Protein AF-A0ABD3T9H4-F1 (afdb_monomer_lite)

pLDDT: mean 70.1, std 21.15, range [27.83, 94.5]

Secondary structure (DSSP, 8-state):
-HHHHHHHHHHHHHHHHHHHHHHHHHHHHHHHHHHHHHHEEE-TT-TTTT-STTS-GGGSTTEEE-TTT--EEEE--TT---EE---HHHHSSSS-HHHHHHHHTT---------------

Structure (mmCIF, N/CA/C/O backbone):
data_AF-A0ABD3T9H4-F1
#
_entry.id   AF-A0ABD3T9H4-F1
#
loop_
_atom_site.group_PDB
_atom_site.id
_atom_site.type_symbol
_atom_site.label_atom_id
_atom_site.label_alt_id
_atom_site.label_comp_id
_atom_site.label_asym_id
_atom_site.label_entity_id
_atom_site.label_seq_id
_atom_site.pdbx_PDB_ins_code
_atom_site.Cartn_x
_atom_site.Cartn_y
_atom_site.Cartn_z
_atom_site.occupancy
_atom_site.B_iso_or_equiv
_atom_site.auth_seq_id
_atom_site.auth_comp_id
_atom_site.auth_asym_id
_atom_site.auth_atom_id
_atom_site.pdbx_PDB_model_num
ATOM 1 N N . MET A 1 1 ? 46.694 3.423 -14.660 1.00 60.09 1 MET A N 1
ATOM 2 C CA . MET A 1 1 ? 46.364 2.792 -13.361 1.00 60.09 1 MET A CA 1
ATOM 3 C C . MET A 1 1 ? 45.299 3.568 -12.590 1.00 60.09 1 MET A C 1
ATOM 5 O O . MET A 1 1 ? 44.265 2.978 -12.330 1.00 60.09 1 MET A O 1
ATOM 9 N N . PHE A 1 2 ? 45.458 4.866 -12.293 1.00 58.97 2 PHE A N 1
ATOM 10 C CA . PHE A 1 2 ? 44.444 5.632 -11.536 1.00 58.97 2 PHE A CA 1
ATOM 11 C C . PHE A 1 2 ? 43.078 5.759 -12.240 1.00 58.97 2 PHE A C 1
ATOM 13 O O . PHE A 1 2 ? 42.060 5.464 -11.625 1.00 58.97 2 PHE A O 1
ATOM 20 N N . GLN A 1 3 ? 43.043 6.068 -13.545 1.00 61.50 3 GLN A N 1
ATOM 21 C CA . GLN A 1 3 ? 41.792 6.092 -14.333 1.00 61.50 3 GLN A CA 1
ATOM 22 C C . GLN A 1 3 ? 41.064 4.735 -14.382 1.00 61.50 3 GLN A C 1
ATOM 24 O O . GLN A 1 3 ? 39.844 4.685 -14.518 1.00 61.50 3 GLN A O 1
ATOM 29 N N . SER A 1 4 ? 41.805 3.629 -14.249 1.00 69.12 4 SER A N 1
ATOM 30 C CA . SER A 1 4 ? 41.249 2.271 -14.255 1.00 69.12 4 SER A CA 1
ATOM 31 C C . SER A 1 4 ? 40.543 1.918 -12.941 1.00 69.12 4 SER A C 1
ATOM 33 O O . SER A 1 4 ? 39.733 1.002 -12.934 1.00 69.12 4 SER A O 1
ATOM 35 N N . ILE A 1 5 ? 40.833 2.636 -11.846 1.00 77.31 5 ILE A N 1
ATOM 36 C CA . ILE A 1 5 ? 40.238 2.424 -10.514 1.00 77.31 5 ILE A CA 1
ATOM 37 C C . ILE A 1 5 ? 39.110 3.432 -10.249 1.00 77.31 5 ILE A C 1
ATOM 39 O O . ILE A 1 5 ? 38.121 3.099 -9.604 1.00 77.31 5 ILE A O 1
ATOM 43 N N . THR A 1 6 ? 39.192 4.647 -10.796 1.00 85.69 6 THR A N 1
ATOM 44 C CA . THR A 1 6 ? 38.140 5.662 -10.621 1.00 85.69 6 THR A CA 1
ATOM 45 C C . THR A 1 6 ? 36.813 5.253 -11.255 1.00 85.69 6 THR A C 1
ATOM 47 O O . THR A 1 6 ? 35.765 5.492 -10.667 1.00 85.69 6 THR A O 1
ATOM 50 N N . LEU A 1 7 ? 36.844 4.614 -12.429 1.00 86.19 7 LEU A N 1
ATOM 51 C CA . LEU A 1 7 ? 35.640 4.138 -13.119 1.00 86.19 7 LEU A CA 1
ATOM 52 C C . LEU A 1 7 ? 34.867 3.071 -12.321 1.00 86.19 7 LEU A C 1
ATOM 54 O O . LEU A 1 7 ? 33.681 3.287 -12.083 1.00 86.19 7 LEU A O 1
ATOM 58 N N . PRO A 1 8 ? 35.475 1.961 -11.856 1.00 90.56 8 PRO A N 1
ATOM 59 C CA . PRO A 1 8 ? 34.747 0.962 -11.076 1.00 90.56 8 PRO A CA 1
ATOM 60 C C . PRO A 1 8 ? 34.273 1.501 -9.724 1.00 90.56 8 PRO A C 1
ATOM 62 O O . PRO A 1 8 ? 33.177 1.153 -9.300 1.00 90.56 8 PRO A O 1
ATOM 65 N N . VAL A 1 9 ? 35.039 2.383 -9.069 1.00 93.06 9 VAL A N 1
ATOM 66 C CA . VAL A 1 9 ? 34.598 3.034 -7.822 1.00 93.06 9 VAL A CA 1
ATOM 67 C C . VAL A 1 9 ? 33.383 3.928 -8.072 1.00 93.06 9 VAL A C 1
ATOM 69 O O . VAL A 1 9 ? 32.420 3.871 -7.314 1.00 93.06 9 VAL A O 1
ATOM 72 N N . LEU A 1 10 ? 33.389 4.713 -9.153 1.00 90.56 10 LEU A N 1
ATOM 73 C CA . LEU A 1 10 ? 32.254 5.557 -9.517 1.00 90.56 10 LEU A CA 1
ATOM 74 C C . LEU A 1 10 ? 31.011 4.721 -9.849 1.00 90.56 10 LEU A C 1
ATOM 76 O O . LEU A 1 10 ? 29.933 5.033 -9.356 1.00 90.56 10 LEU A O 1
ATOM 80 N N . VAL A 1 11 ? 31.167 3.645 -10.628 1.00 93.50 11 VAL A N 1
ATOM 81 C CA . VAL A 1 11 ? 30.075 2.714 -10.965 1.00 93.50 11 VAL A CA 1
ATOM 82 C C . VAL A 1 11 ? 29.523 2.029 -9.713 1.00 93.50 11 VAL A C 1
ATOM 84 O O . VAL A 1 11 ? 28.312 1.912 -9.558 1.00 93.50 11 VAL A O 1
ATOM 87 N N . LEU A 1 12 ? 30.388 1.607 -8.788 1.00 94.00 12 LEU A N 1
ATOM 88 C CA . LEU A 1 12 ? 29.951 1.025 -7.523 1.00 94.00 12 LEU A CA 1
ATOM 89 C C . LEU A 1 12 ? 29.164 2.044 -6.688 1.00 94.00 12 LEU A C 1
ATOM 91 O O . LEU A 1 12 ? 28.097 1.718 -6.173 1.00 94.00 12 LEU A O 1
ATOM 95 N N . CYS A 1 13 ? 29.647 3.284 -6.592 1.00 92.44 13 CYS A N 1
ATOM 96 C CA . CYS A 1 13 ? 28.947 4.344 -5.871 1.00 92.44 13 CYS A CA 1
ATOM 97 C C . CYS A 1 13 ? 27.572 4.651 -6.473 1.00 92.44 13 CYS A C 1
ATOM 99 O O . CYS A 1 13 ? 26.609 4.782 -5.722 1.00 92.44 13 CYS A O 1
ATOM 101 N N . THR A 1 14 ? 27.443 4.750 -7.800 1.00 90.81 14 THR A N 1
ATOM 102 C CA . THR A 1 14 ? 26.140 5.028 -8.427 1.00 90.81 14 THR A CA 1
ATOM 103 C C . THR A 1 14 ? 25.149 3.884 -8.225 1.00 90.81 14 THR A C 1
ATOM 105 O O . THR A 1 14 ? 23.984 4.148 -7.934 1.00 90.81 14 THR A O 1
ATOM 108 N N . LEU A 1 15 ? 25.601 2.626 -8.301 1.00 91.00 15 LEU A N 1
ATOM 109 C CA . LEU A 1 15 ? 24.766 1.457 -8.007 1.00 91.00 15 LEU A CA 1
ATOM 110 C C . LEU A 1 15 ? 24.290 1.451 -6.548 1.00 91.00 15 LEU A C 1
ATOM 112 O O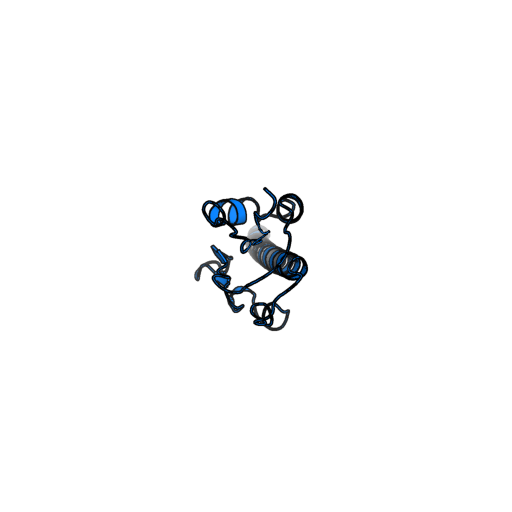 . LEU A 1 15 ? 23.103 1.264 -6.297 1.00 91.00 15 LEU A O 1
ATOM 116 N N . LEU A 1 16 ? 25.187 1.708 -5.591 1.00 91.62 16 LEU A N 1
ATOM 117 C CA . LEU A 1 16 ? 24.841 1.758 -4.166 1.00 91.62 16 LEU A CA 1
ATOM 118 C C . LEU A 1 16 ? 23.841 2.876 -3.855 1.00 91.62 16 LEU A C 1
ATOM 120 O O . LEU A 1 16 ? 22.854 2.642 -3.161 1.00 91.62 16 LEU A O 1
ATOM 124 N N . LEU A 1 17 ? 24.065 4.077 -4.396 1.00 88.12 17 LEU A N 1
ATOM 125 C CA . LEU A 1 17 ? 23.156 5.209 -4.210 1.00 88.12 17 LEU A CA 1
ATOM 126 C C . LEU A 1 17 ? 21.770 4.938 -4.815 1.00 88.12 17 LEU A C 1
ATOM 128 O O . LEU A 1 17 ? 20.768 5.306 -4.208 1.00 88.12 17 LEU A O 1
ATOM 132 N N . GLY A 1 18 ? 21.705 4.270 -5.971 1.00 85.25 18 GLY A N 1
ATOM 133 C CA . GLY A 1 18 ? 20.441 3.886 -6.602 1.00 85.25 18 GLY A CA 1
ATOM 134 C C . GLY A 1 18 ? 19.650 2.839 -5.810 1.00 85.25 18 GLY A C 1
ATOM 135 O O . GLY A 1 18 ? 18.432 2.939 -5.705 1.00 85.25 18 GLY A O 1
ATOM 136 N N . VAL A 1 19 ? 20.325 1.854 -5.211 1.00 85.88 19 VAL A N 1
ATOM 137 C CA . VAL A 1 19 ? 19.660 0.851 -4.357 1.00 85.88 19 VAL A CA 1
ATOM 138 C C . VAL A 1 19 ? 19.104 1.496 -3.086 1.00 85.88 19 VAL A C 1
ATOM 140 O O . VAL A 1 19 ? 17.971 1.219 -2.699 1.00 85.88 19 VAL A O 1
ATOM 143 N N . LEU A 1 20 ? 19.876 2.388 -2.458 1.00 85.19 20 LEU A N 1
ATOM 144 C CA . LEU A 1 20 ? 19.448 3.092 -1.248 1.00 85.19 20 LEU A CA 1
ATOM 145 C C . LEU A 1 20 ? 18.221 3.976 -1.494 1.00 85.19 20 LEU A C 1
ATOM 147 O O . LEU A 1 20 ? 17.300 3.973 -0.679 1.00 85.19 20 LEU A O 1
ATOM 151 N N . SER A 1 21 ? 18.185 4.707 -2.612 1.00 81.12 21 SER A N 1
ATOM 152 C CA . SER A 1 21 ? 17.049 5.576 -2.931 1.00 81.12 21 SER A CA 1
ATOM 153 C C . SER A 1 21 ? 15.768 4.785 -3.203 1.00 81.12 21 SER A C 1
ATOM 155 O O . SER A 1 21 ? 14.705 5.183 -2.731 1.00 81.12 21 SER A O 1
ATOM 157 N N . LEU A 1 22 ? 15.867 3.647 -3.900 1.00 78.06 22 LEU A N 1
ATOM 158 C CA . LEU A 1 22 ? 14.728 2.765 -4.162 1.00 78.06 22 LEU A CA 1
ATOM 159 C C . LEU A 1 22 ? 14.197 2.110 -2.877 1.00 78.06 22 LEU A C 1
ATOM 161 O O . LEU A 1 22 ? 12.994 1.993 -2.674 1.00 78.06 22 LEU A O 1
ATOM 165 N N . GLN A 1 23 ? 15.085 1.713 -1.968 1.00 83.69 23 GLN A N 1
ATOM 166 C CA . GLN A 1 23 ? 14.653 1.155 -0.689 1.00 83.69 23 GLN A CA 1
ATOM 167 C C . GLN A 1 23 ? 13.954 2.204 0.185 1.00 83.69 23 GLN A C 1
ATOM 169 O O . GLN A 1 23 ? 12.968 1.897 0.854 1.00 83.69 23 GLN A O 1
ATOM 174 N N . GLN A 1 24 ? 14.429 3.451 0.155 1.00 79.06 24 GLN A N 1
ATOM 175 C CA . GLN A 1 24 ? 13.797 4.546 0.882 1.00 79.06 24 GLN A CA 1
ATOM 176 C C . GLN A 1 24 ? 12.399 4.877 0.341 1.00 79.06 24 GLN A C 1
ATOM 178 O O . GLN A 1 24 ? 11.509 5.191 1.132 1.00 79.06 24 GLN A O 1
ATOM 183 N N . SER A 1 25 ? 12.180 4.797 -0.976 1.00 77.50 25 SER A N 1
ATOM 184 C CA . SER A 1 25 ? 10.850 5.032 -1.548 1.00 77.50 25 SER A CA 1
ATOM 185 C C . SER A 1 25 ? 9.853 3.941 -1.151 1.00 77.50 25 SER A C 1
ATOM 187 O O . SER A 1 25 ? 8.751 4.279 -0.724 1.00 77.50 25 SER A O 1
ATOM 189 N N . PHE A 1 26 ? 10.250 2.664 -1.174 1.00 85.69 26 PHE A N 1
ATOM 190 C CA . PHE A 1 26 ? 9.383 1.566 -0.723 1.00 85.69 26 PHE A CA 1
ATOM 191 C C . PHE A 1 26 ? 9.053 1.628 0.774 1.00 85.69 26 PHE A C 1
ATOM 193 O O . PHE A 1 26 ? 7.925 1.320 1.174 1.00 85.69 26 PHE A O 1
ATOM 200 N N . GLU A 1 27 ? 10.008 2.036 1.616 1.00 86.25 27 GLU A N 1
ATOM 201 C CA . GLU A 1 27 ? 9.751 2.226 3.049 1.00 86.25 27 GLU A CA 1
ATOM 202 C C . GLU A 1 27 ? 8.760 3.374 3.278 1.00 86.25 27 GLU A C 1
ATOM 204 O O . GLU A 1 27 ? 7.828 3.229 4.067 1.00 86.25 27 GLU A O 1
ATOM 209 N N . ALA A 1 28 ? 8.896 4.480 2.537 1.00 82.00 28 ALA A N 1
ATOM 210 C CA . ALA A 1 28 ? 7.970 5.607 2.623 1.00 82.00 28 ALA A CA 1
ATOM 211 C C . ALA A 1 28 ? 6.533 5.218 2.224 1.00 82.00 28 ALA A C 1
ATOM 213 O O . ALA A 1 28 ? 5.584 5.591 2.914 1.00 82.00 28 ALA A O 1
ATOM 214 N N . GLU A 1 29 ? 6.360 4.431 1.155 1.00 82.94 29 GLU A N 1
ATOM 215 C CA . GLU A 1 29 ? 5.050 3.889 0.755 1.00 82.94 29 GLU A CA 1
ATOM 216 C C . GLU A 1 29 ? 4.469 2.971 1.839 1.00 82.94 29 GLU A C 1
ATOM 218 O O . GLU A 1 29 ? 3.314 3.117 2.243 1.00 82.94 29 GLU A O 1
ATOM 223 N N . THR A 1 30 ? 5.290 2.062 2.367 1.00 89.19 30 THR A N 1
ATOM 224 C CA . THR A 1 30 ? 4.887 1.118 3.418 1.00 89.19 30 THR A CA 1
ATOM 225 C C . THR A 1 30 ? 4.461 1.844 4.695 1.00 89.19 30 THR A C 1
ATOM 227 O O . THR A 1 30 ? 3.455 1.480 5.310 1.00 89.19 30 THR A O 1
ATOM 230 N N . GLN A 1 31 ? 5.210 2.868 5.108 1.00 86.50 31 GLN A N 1
ATOM 231 C CA . GLN A 1 31 ? 4.891 3.672 6.283 1.00 86.50 31 GLN A CA 1
ATOM 232 C C . GLN A 1 31 ? 3.561 4.406 6.104 1.00 86.50 31 GLN A C 1
ATOM 234 O O . GLN A 1 31 ? 2.703 4.326 6.981 1.00 86.50 31 GLN A O 1
ATOM 239 N N . ALA A 1 32 ? 3.343 5.043 4.958 1.00 80.62 32 ALA A N 1
ATOM 240 C CA . ALA A 1 32 ? 2.107 5.773 4.710 1.00 80.62 32 ALA A CA 1
ATOM 241 C C . ALA A 1 32 ? 0.868 4.866 4.673 1.00 80.62 32 ALA A C 1
ATOM 243 O O . ALA A 1 32 ? -0.186 5.226 5.193 1.00 80.62 32 ALA A O 1
ATOM 244 N N . LEU A 1 33 ? 0.983 3.659 4.113 1.00 86.56 33 LEU A N 1
ATOM 245 C CA . LEU A 1 33 ? -0.105 2.679 4.153 1.00 86.56 33 LEU A CA 1
ATOM 246 C C . LEU A 1 33 ? -0.411 2.221 5.591 1.00 86.56 33 LEU A C 1
ATOM 248 O O . LEU A 1 33 ? -1.569 1.999 5.945 1.00 86.56 33 LEU A O 1
ATOM 252 N N . LYS A 1 34 ? 0.602 2.114 6.459 1.00 88.12 34 LYS A N 1
ATOM 253 C CA . LYS A 1 34 ? 0.393 1.826 7.889 1.00 88.12 34 LYS A CA 1
ATOM 254 C C . LYS A 1 34 ? -0.252 2.997 8.626 1.00 88.12 34 LYS A C 1
ATOM 256 O O . LYS A 1 34 ? -1.120 2.765 9.463 1.00 88.12 34 LYS A O 1
ATOM 261 N N . GLU A 1 35 ? 0.139 4.229 8.312 1.00 82.50 35 GLU A N 1
ATOM 262 C CA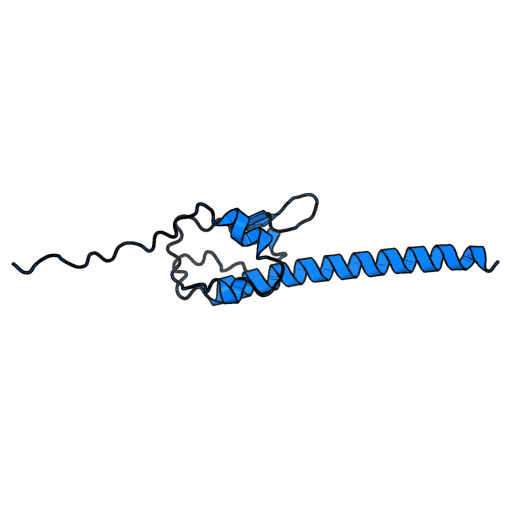 . GLU A 1 35 ? -0.496 5.438 8.845 1.00 82.50 35 GLU A CA 1
ATOM 263 C C . GLU A 1 35 ? -1.972 5.492 8.427 1.00 82.50 35 GLU A C 1
ATOM 265 O O . GLU A 1 35 ? -2.845 5.639 9.285 1.00 82.50 35 GLU A O 1
ATOM 270 N N . PHE A 1 36 ? -2.271 5.216 7.152 1.00 80.50 36 PHE A N 1
ATOM 271 C CA . PHE A 1 36 ? -3.639 5.035 6.664 1.00 80.50 36 PHE A CA 1
ATOM 272 C C . PHE A 1 36 ? -4.387 3.979 7.483 1.00 80.50 36 PHE A C 1
ATOM 274 O O . PHE A 1 36 ? -5.445 4.273 8.030 1.00 80.50 36 PHE A O 1
ATOM 281 N N . LYS A 1 37 ? -3.824 2.775 7.650 1.00 85.44 37 LYS A N 1
ATOM 282 C CA . LYS A 1 37 ? -4.439 1.722 8.472 1.00 85.44 37 LYS A CA 1
ATOM 283 C C . LYS A 1 37 ? -4.717 2.192 9.901 1.00 85.44 37 LYS A C 1
ATOM 285 O O . LYS A 1 37 ? -5.768 1.873 10.440 1.00 85.44 37 LYS A O 1
ATOM 290 N N . SER A 1 38 ? -3.802 2.947 10.508 1.00 84.62 38 SER A N 1
ATOM 291 C CA . SER A 1 38 ? -3.956 3.445 11.881 1.00 84.62 38 SER A CA 1
ATOM 292 C C . SER A 1 38 ? -5.073 4.485 12.036 1.00 84.62 38 SER A C 1
ATOM 294 O O . SER A 1 38 ? -5.634 4.619 13.119 1.00 84.62 38 SER A O 1
ATOM 296 N N . SER A 1 39 ? -5.421 5.187 10.952 1.00 77.62 39 SER A N 1
ATOM 297 C CA . SER A 1 39 ? -6.535 6.144 10.919 1.00 77.62 39 SER A CA 1
ATOM 298 C C . SER A 1 39 ? -7.918 5.486 10.802 1.00 77.62 39 SER A C 1
ATOM 300 O O . SER A 1 39 ? -8.937 6.146 11.017 1.00 77.62 39 SER A O 1
ATOM 302 N N . ILE A 1 40 ? -7.966 4.191 10.469 1.00 79.56 40 ILE A N 1
ATOM 303 C CA . ILE A 1 40 ? -9.203 3.414 10.406 1.00 79.56 40 ILE A CA 1
ATOM 304 C C . ILE A 1 40 ? -9.562 2.954 11.818 1.00 79.56 40 ILE A C 1
ATOM 306 O O . ILE A 1 40 ? -8.834 2.192 12.452 1.00 79.56 40 ILE A O 1
ATOM 310 N N . THR A 1 41 ? -10.701 3.424 12.316 1.00 80.19 41 THR A N 1
ATOM 311 C CA . THR A 1 41 ? -11.194 3.129 13.666 1.00 80.19 41 THR A CA 1
ATOM 312 C C . THR A 1 41 ? -12.062 1.878 13.717 1.00 80.19 41 THR A C 1
ATOM 314 O O . THR A 1 41 ? -12.199 1.280 14.782 1.00 80.19 41 THR A O 1
ATOM 317 N N . ASN A 1 42 ? -12.646 1.477 12.585 1.00 79.00 42 ASN A N 1
ATOM 318 C CA . ASN A 1 42 ? -13.477 0.281 12.480 1.00 79.00 42 ASN A CA 1
ATOM 319 C C . ASN A 1 42 ? -13.221 -0.438 11.145 1.00 79.00 42 ASN A C 1
ATOM 321 O O . ASN A 1 42 ? -13.404 0.147 10.077 1.00 79.00 42 ASN A O 1
ATOM 325 N N . ASP A 1 43 ? -12.808 -1.705 11.221 1.00 83.31 43 ASP A N 1
ATOM 326 C CA . ASP A 1 43 ? -12.612 -2.619 10.086 1.00 83.31 43 ASP A CA 1
ATOM 327 C C . ASP A 1 43 ? -13.339 -3.946 10.379 1.00 83.31 43 ASP A C 1
ATOM 329 O O . ASP A 1 43 ? -12.714 -4.951 10.730 1.00 83.31 43 ASP A O 1
ATOM 333 N N . PRO A 1 44 ? -14.683 -3.972 10.294 1.00 84.75 44 PRO A N 1
ATOM 334 C CA . PRO A 1 44 ? -15.485 -5.116 10.735 1.00 84.75 44 PRO A CA 1
ATOM 335 C C . PRO A 1 44 ? -15.244 -6.377 9.894 1.00 84.75 44 PRO A C 1
ATOM 337 O O . PRO A 1 44 ? -15.503 -7.491 10.346 1.00 84.75 44 PRO A O 1
ATOM 340 N N . SER A 1 45 ? -14.751 -6.207 8.665 1.00 84.56 45 SER A N 1
ATOM 341 C CA . SER A 1 45 ? -14.456 -7.298 7.735 1.00 84.56 45 SER A CA 1
ATOM 342 C C . SER A 1 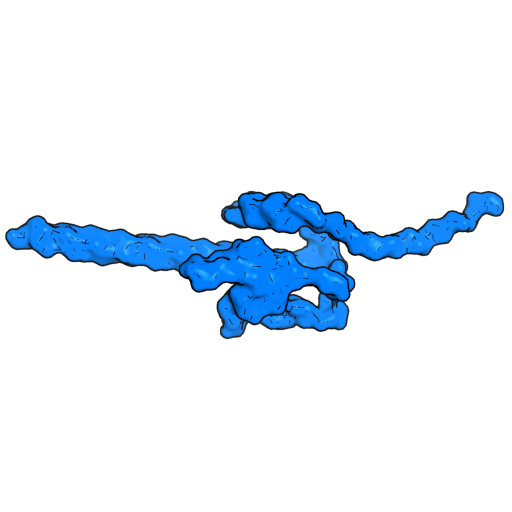45 ? -12.979 -7.709 7.735 1.00 84.56 45 SER A C 1
ATOM 344 O O . SER A 1 45 ? -12.611 -8.580 6.947 1.00 84.56 45 SER A O 1
ATOM 346 N N . ASN A 1 46 ? -12.144 -7.121 8.605 1.00 88.56 46 ASN A N 1
ATOM 347 C CA . ASN A 1 46 ? -10.702 -7.373 8.690 1.00 88.56 46 ASN A CA 1
ATOM 348 C C . ASN A 1 46 ? -9.986 -7.250 7.334 1.00 88.56 46 ASN A C 1
ATOM 350 O O . ASN A 1 46 ? -9.106 -8.043 7.002 1.00 88.56 46 ASN A O 1
ATOM 354 N N . VAL A 1 47 ? -10.378 -6.274 6.522 1.00 86.50 47 VAL A N 1
ATOM 355 C CA . VAL A 1 47 ? -9.838 -6.072 5.172 1.00 86.50 47 VAL A CA 1
ATOM 356 C C . VAL A 1 47 ? -8.373 -5.666 5.215 1.00 86.50 47 VAL A C 1
ATOM 358 O O . VAL A 1 47 ? -7.623 -6.004 4.307 1.00 86.50 47 VAL A O 1
ATOM 361 N N . LEU A 1 48 ? -7.955 -4.971 6.272 1.00 89.94 48 LEU A N 1
ATOM 362 C CA . LEU A 1 48 ? -6.591 -4.480 6.442 1.00 89.94 48 LEU A CA 1
ATOM 363 C C . LEU A 1 48 ? -5.729 -5.436 7.283 1.00 89.94 48 LEU A C 1
ATOM 365 O O . LEU A 1 48 ? -4.652 -5.054 7.750 1.00 89.94 48 LEU A O 1
ATOM 369 N N . ILE A 1 49 ? -6.179 -6.669 7.540 1.00 92.50 49 ILE A N 1
ATOM 370 C CA . ILE A 1 49 ? -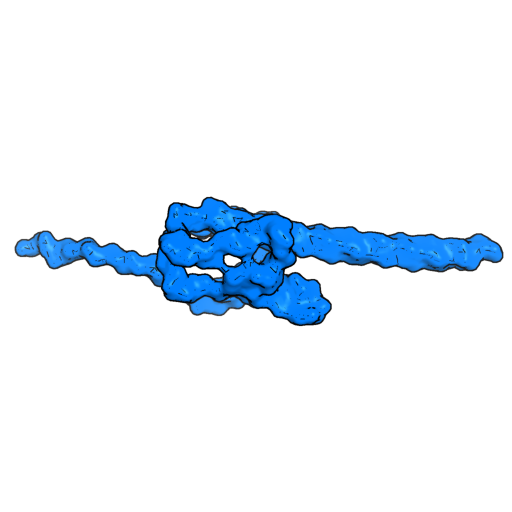5.479 -7.612 8.430 1.00 92.50 49 ILE A CA 1
ATOM 371 C C . ILE A 1 49 ? -4.073 -7.972 7.932 1.00 92.50 49 ILE A C 1
ATOM 373 O O . ILE A 1 49 ? -3.137 -8.102 8.726 1.00 92.50 49 ILE A O 1
ATOM 377 N N . ASP A 1 50 ? -3.907 -8.076 6.617 1.00 93.88 50 ASP A N 1
ATOM 378 C CA . ASP A 1 50 ? -2.660 -8.441 5.949 1.00 93.88 50 ASP A CA 1
ATOM 379 C C . ASP A 1 50 ? -1.723 -7.251 5.709 1.00 93.88 50 ASP A C 1
ATOM 381 O O . ASP A 1 50 ? -0.567 -7.462 5.351 1.00 93.88 50 ASP A O 1
ATOM 385 N N . TRP A 1 51 ? -2.164 -6.023 6.007 1.00 94.00 51 TRP A N 1
ATOM 386 C CA . TRP A 1 51 ? -1.325 -4.824 6.006 1.00 94.00 51 TRP A CA 1
ATOM 387 C C . TRP A 1 51 ? -0.382 -4.842 7.217 1.00 94.00 51 TRP A C 1
ATOM 389 O O . TRP A 1 51 ? -0.649 -4.237 8.265 1.00 94.00 51 TRP A O 1
ATOM 399 N N . ASN A 1 52 ? 0.688 -5.626 7.119 1.00 92.69 52 ASN A N 1
ATOM 400 C CA . ASN A 1 52 ? 1.635 -5.901 8.196 1.00 92.69 52 ASN A CA 1
ATOM 401 C C . ASN A 1 52 ? 3.064 -6.122 7.662 1.00 92.69 52 ASN A C 1
ATOM 403 O O . ASN A 1 52 ? 3.303 -6.173 6.462 1.00 92.69 52 ASN A O 1
ATOM 407 N N . ASN A 1 53 ? 4.034 -6.280 8.567 1.00 90.00 53 ASN A N 1
ATOM 408 C CA . ASN A 1 53 ? 5.456 -6.413 8.215 1.00 90.00 53 ASN A CA 1
ATOM 409 C C . ASN A 1 53 ? 5.846 -7.780 7.620 1.00 90.00 53 ASN A C 1
ATOM 411 O O . ASN A 1 53 ? 7.028 -8.013 7.384 1.00 90.00 53 ASN A O 1
ATOM 415 N N . THR A 1 54 ? 4.904 -8.710 7.445 1.00 92.44 54 THR A N 1
ATOM 416 C CA . THR A 1 54 ? 5.213 -10.076 7.005 1.00 92.44 54 THR A CA 1
ATOM 417 C C . THR A 1 54 ? 5.457 -10.157 5.501 1.00 92.44 54 THR A C 1
ATOM 419 O O . THR A 1 54 ? 6.311 -10.928 5.075 1.00 92.44 54 THR A O 1
ATOM 422 N N . ASN A 1 55 ? 4.738 -9.365 4.702 1.00 90.56 55 ASN A N 1
ATOM 423 C CA . ASN A 1 55 ? 4.825 -9.382 3.240 1.00 90.56 55 ASN A CA 1
ATOM 424 C C . ASN A 1 55 ? 5.074 -7.978 2.679 1.00 90.56 55 ASN A C 1
ATOM 426 O O . ASN A 1 55 ? 4.716 -6.983 3.309 1.00 90.56 55 ASN A O 1
ATOM 430 N N . HIS A 1 56 ? 5.638 -7.911 1.468 1.00 93.00 56 HIS A N 1
ATOM 431 C CA . HIS A 1 56 ? 5.756 -6.662 0.711 1.00 93.00 56 HIS A CA 1
ATOM 432 C C . HIS A 1 56 ? 4.375 -6.016 0.521 1.00 93.00 56 HIS A C 1
ATOM 434 O O . HIS A 1 56 ? 3.401 -6.729 0.277 1.00 93.00 56 HIS A O 1
ATOM 440 N N . HIS A 1 57 ? 4.290 -4.684 0.584 1.00 91.94 57 HIS A N 1
ATOM 441 C CA . HIS A 1 57 ? 3.007 -3.971 0.572 1.00 91.94 57 HIS A CA 1
ATOM 442 C C . HIS A 1 57 ? 2.180 -4.205 -0.704 1.00 91.94 57 HIS A C 1
ATOM 444 O O . HIS A 1 57 ? 0.956 -4.201 -0.654 1.00 91.94 57 HIS A O 1
ATOM 450 N N . CYS A 1 58 ? 2.826 -4.505 -1.835 1.00 92.81 58 CYS A N 1
ATOM 451 C CA . CYS A 1 58 ? 2.148 -4.905 -3.078 1.00 92.81 58 CYS A CA 1
ATOM 452 C C . CYS A 1 58 ? 1.342 -6.206 -2.981 1.00 92.81 58 CYS A C 1
ATOM 454 O O . CYS A 1 58 ? 0.535 -6.483 -3.863 1.00 92.81 58 CYS A O 1
ATOM 456 N N . ASN A 1 59 ? 1.571 -7.011 -1.942 1.00 94.50 59 ASN A N 1
ATOM 457 C CA . ASN A 1 59 ? 0.835 -8.250 -1.703 1.00 94.50 59 ASN A CA 1
ATOM 458 C C . ASN A 1 59 ? -0.322 -8.053 -0.716 1.00 94.50 59 ASN A C 1
ATOM 460 O O . ASN A 1 59 ? -0.976 -9.029 -0.357 1.00 94.50 59 ASN A O 1
ATOM 464 N N . TRP A 1 60 ? -0.542 -6.832 -0.231 1.00 94.50 60 TRP A N 1
ATOM 465 C CA . TRP A 1 60 ? -1.622 -6.538 0.698 1.00 94.50 60 TRP A CA 1
ATOM 466 C C . TRP A 1 60 ? -2.963 -6.395 -0.022 1.00 94.50 60 TRP A C 1
ATOM 468 O O . TRP A 1 60 ? -3.049 -5.925 -1.160 1.00 94.50 60 TRP A O 1
ATOM 478 N N . SER A 1 61 ? -4.034 -6.766 0.672 1.00 90.38 61 SER A N 1
ATOM 479 C CA . SER A 1 61 ? -5.398 -6.712 0.167 1.00 90.38 61 SER A CA 1
ATOM 480 C C . SER A 1 61 ? -5.770 -5.294 -0.248 1.00 90.38 61 SER A C 1
ATOM 482 O O . SER A 1 61 ? -5.633 -4.340 0.517 1.00 90.38 61 SER A O 1
ATOM 484 N N . GLY A 1 62 ? -6.248 -5.159 -1.485 1.00 84.12 62 GLY A N 1
ATOM 485 C CA . GLY A 1 62 ? -6.652 -3.877 -2.052 1.00 84.12 62 GLY A CA 1
ATOM 486 C C . GLY A 1 62 ? -5.506 -3.016 -2.589 1.00 84.12 62 GLY A C 1
ATOM 487 O O . GLY A 1 62 ? -5.801 -1.990 -3.189 1.00 84.12 62 GLY A O 1
ATOM 488 N N . ILE A 1 63 ? -4.235 -3.402 -2.442 1.00 86.75 63 ILE A N 1
ATOM 489 C CA . ILE A 1 63 ? -3.108 -2.671 -3.039 1.00 86.75 63 ILE A CA 1
ATOM 490 C C . ILE A 1 63 ? -2.837 -3.191 -4.450 1.00 86.75 63 ILE A C 1
ATOM 492 O O . ILE A 1 63 ? -2.701 -4.393 -4.665 1.00 86.75 63 ILE A O 1
ATOM 496 N N . ALA A 1 64 ? -2.716 -2.280 -5.415 1.00 83.12 64 ALA A N 1
ATOM 497 C CA . ALA A 1 64 ? -2.155 -2.586 -6.722 1.00 83.12 64 ALA A CA 1
ATOM 498 C C . ALA A 1 64 ? -0.851 -1.817 -6.914 1.00 83.12 64 ALA A C 1
ATOM 500 O O . ALA A 1 64 ? -0.802 -0.598 -6.720 1.00 83.12 64 ALA A O 1
ATOM 501 N N . CYS A 1 65 ? 0.183 -2.533 -7.346 1.00 87.19 65 CYS A N 1
ATOM 502 C CA . CYS A 1 65 ? 1.465 -1.954 -7.715 1.00 87.19 65 CYS A CA 1
ATOM 503 C C . CYS A 1 65 ? 1.703 -2.031 -9.220 1.00 87.19 65 CYS A C 1
ATOM 505 O O . CYS A 1 65 ? 1.196 -2.922 -9.905 1.00 87.19 65 CYS A O 1
ATOM 507 N N . ASP A 1 66 ? 2.519 -1.114 -9.725 1.00 83.25 66 ASP A N 1
ATOM 508 C CA . ASP A 1 66 ? 3.087 -1.240 -11.056 1.00 83.25 66 ASP A CA 1
ATOM 509 C C . ASP A 1 66 ? 4.044 -2.449 -11.089 1.00 83.25 66 ASP A C 1
ATOM 511 O O . ASP A 1 66 ? 4.965 -2.522 -10.273 1.00 83.25 66 ASP A O 1
ATOM 515 N N . PRO A 1 67 ? 3.871 -3.404 -12.017 1.00 87.38 67 PRO A N 1
ATOM 516 C CA . PRO A 1 67 ? 4.673 -4.628 -12.046 1.00 87.38 67 PRO A CA 1
ATOM 517 C C . PRO A 1 67 ? 6.142 -4.392 -12.422 1.00 87.38 67 PRO A C 1
ATOM 519 O O . PRO A 1 67 ? 6.960 -5.291 -12.241 1.00 87.38 67 PRO A O 1
ATOM 522 N N . SER A 1 68 ? 6.481 -3.219 -12.968 1.00 86.81 68 SER A N 1
ATOM 523 C CA . SER A 1 68 ? 7.846 -2.902 -13.403 1.00 86.81 68 SER A CA 1
ATOM 524 C C . SER A 1 68 ? 8.657 -2.224 -12.300 1.00 86.81 68 SER A C 1
ATOM 526 O O . SER A 1 68 ? 9.853 -2.469 -12.169 1.00 86.81 68 SER A O 1
ATOM 528 N N . SER A 1 69 ? 8.014 -1.357 -11.523 1.00 85.38 69 SER A N 1
ATOM 529 C CA . SER A 1 69 ? 8.645 -0.514 -10.506 1.00 85.38 69 SER A CA 1
ATOM 530 C C . SER A 1 69 ? 8.311 -0.920 -9.074 1.00 85.38 69 SER A C 1
ATOM 532 O O . SER A 1 69 ? 8.996 -0.476 -8.162 1.00 85.38 69 SER A O 1
ATOM 534 N N . PHE A 1 70 ? 7.299 -1.771 -8.875 1.00 87.75 70 PHE A N 1
ATOM 535 C CA . PHE A 1 70 ? 6.773 -2.180 -7.567 1.00 87.75 70 PHE A CA 1
ATOM 536 C C . PHE A 1 70 ? 6.241 -1.025 -6.707 1.00 87.75 70 PHE A C 1
ATOM 538 O O . PHE A 1 70 ? 6.031 -1.205 -5.513 1.00 87.75 70 PHE A O 1
ATOM 545 N N . HIS A 1 71 ? 5.976 0.134 -7.313 1.00 8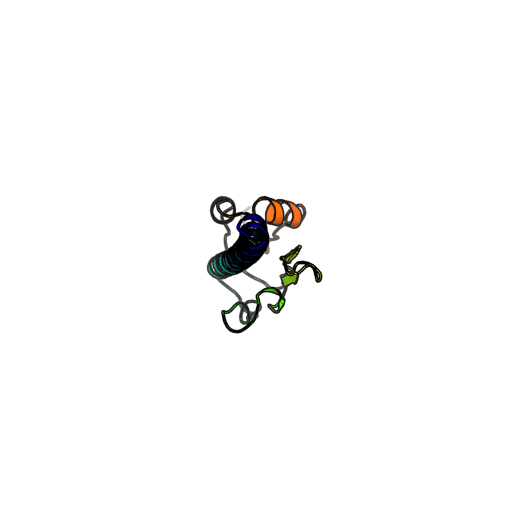5.69 71 HIS A N 1
ATOM 546 C CA . HIS A 1 71 ? 5.342 1.267 -6.644 1.00 85.69 71 HIS A CA 1
ATOM 547 C C . HIS A 1 71 ? 3.828 1.140 -6.630 1.00 85.69 71 HIS A C 1
ATOM 549 O O . HIS A 1 71 ? 3.228 0.617 -7.575 1.00 85.69 71 HIS A O 1
ATOM 555 N N . VAL A 1 72 ? 3.203 1.674 -5.585 1.00 80.94 72 VAL A N 1
ATOM 556 C CA . VAL A 1 72 ? 1.750 1.658 -5.426 1.00 80.94 72 VAL A CA 1
ATOM 557 C C . VAL A 1 72 ? 1.112 2.564 -6.476 1.00 80.94 72 VAL A C 1
ATOM 559 O O . VAL A 1 72 ? 1.394 3.758 -6.559 1.00 80.94 72 VAL A O 1
ATOM 562 N N . ILE A 1 73 ? 0.205 2.004 -7.275 1.00 81.56 73 ILE A N 1
ATOM 563 C CA . ILE A 1 73 ? -0.542 2.743 -8.303 1.00 81.56 73 ILE A CA 1
ATOM 564 C C . ILE A 1 73 ? -2.024 2.888 -7.972 1.00 81.56 73 ILE A C 1
ATOM 566 O O . ILE A 1 73 ? -2.668 3.804 -8.487 1.00 81.56 73 ILE A O 1
ATOM 570 N N . SER A 1 74 ? -2.579 2.023 -7.117 1.00 74.00 74 SER A N 1
ATOM 571 C CA . SER A 1 74 ? -3.936 2.193 -6.599 1.00 74.00 74 SER A CA 1
ATOM 572 C C . SER A 1 74 ? -4.179 1.445 -5.287 1.00 74.00 74 SER A C 1
ATOM 574 O O . SER A 1 74 ? -3.493 0.480 -4.951 1.00 74.00 74 SER A O 1
ATOM 576 N N . ILE A 1 75 ? -5.191 1.918 -4.557 1.00 79.56 75 ILE A N 1
ATOM 577 C CA . ILE A 1 75 ? -5.729 1.304 -3.343 1.00 79.56 75 ILE A CA 1
ATOM 578 C C . ILE A 1 75 ? -7.239 1.132 -3.561 1.00 79.56 75 ILE A C 1
ATOM 580 O O . ILE A 1 75 ? -7.929 2.099 -3.881 1.00 79.56 75 ILE A O 1
ATOM 584 N N . SER A 1 76 ? -7.757 -0.084 -3.406 1.00 76.75 76 SER A N 1
ATOM 585 C CA . SER A 1 76 ? -9.161 -0.441 -3.610 1.00 76.75 76 SER A CA 1
ATOM 586 C C . SER A 1 76 ? -9.736 -1.109 -2.366 1.00 76.75 76 SER A C 1
ATOM 588 O O . SER A 1 76 ? -9.436 -2.262 -2.059 1.00 76.75 76 SER A O 1
ATOM 590 N N . LEU A 1 77 ? -10.587 -0.368 -1.656 1.00 75.00 77 LEU A N 1
ATOM 591 C CA . LEU A 1 77 ? -11.231 -0.783 -0.402 1.00 75.00 77 LEU A CA 1
ATOM 592 C C . LEU A 1 77 ? -12.766 -0.676 -0.500 1.00 75.00 77 LEU A C 1
ATOM 594 O O . LEU A 1 77 ? -13.452 -0.384 0.477 1.00 75.00 77 LEU A O 1
ATOM 598 N N . ILE A 1 78 ? -13.304 -0.871 -1.708 1.00 62.81 78 ILE A N 1
ATOM 599 C CA . ILE A 1 78 ? -14.725 -0.682 -2.037 1.00 62.81 78 ILE A CA 1
ATOM 600 C C . ILE A 1 78 ? -15.610 -1.668 -1.252 1.00 62.81 78 ILE A C 1
ATOM 602 O O . ILE A 1 78 ? -15.258 -2.838 -1.087 1.00 62.81 78 ILE A O 1
ATOM 606 N N . ASP A 1 79 ? -16.766 -1.184 -0.785 1.00 60.31 79 ASP A N 1
ATOM 607 C CA . ASP A 1 79 ? -17.809 -1.946 -0.074 1.00 60.31 79 ASP A CA 1
ATOM 608 C C . ASP A 1 79 ? -17.363 -2.598 1.247 1.00 60.31 79 ASP A C 1
ATOM 610 O O . ASP A 1 79 ? -17.976 -3.553 1.728 1.00 60.31 79 ASP A O 1
ATOM 614 N N . LYS A 1 80 ? -16.290 -2.087 1.860 1.00 60.19 80 LYS A N 1
ATOM 615 C CA . LYS A 1 80 ? -15.681 -2.684 3.058 1.00 60.19 80 LYS A CA 1
ATOM 616 C C . LYS A 1 80 ? -16.150 -2.127 4.398 1.00 60.19 80 LYS A C 1
ATOM 618 O O . LYS A 1 80 ? -15.695 -2.615 5.425 1.00 60.19 80 LYS A O 1
ATOM 623 N N . GLN A 1 81 ? -17.084 -1.169 4.391 1.00 64.44 81 GLN A N 1
ATOM 624 C CA . GLN A 1 81 ? -17.675 -0.582 5.608 1.00 64.44 81 GLN A CA 1
ATOM 625 C C . GLN A 1 81 ? -16.600 -0.104 6.604 1.00 64.44 81 GLN A C 1
ATOM 627 O O . GLN A 1 81 ? -16.734 -0.281 7.810 1.00 64.44 81 GLN A O 1
ATOM 632 N N . LEU A 1 82 ? -15.505 0.457 6.078 1.00 65.00 82 LEU A N 1
ATOM 633 C CA . LEU A 1 82 ? -14.438 1.022 6.896 1.00 65.00 82 LEU A CA 1
ATOM 634 C C . LEU A 1 82 ? -14.903 2.364 7.464 1.00 65.00 82 LEU A C 1
ATOM 636 O O . LEU A 1 82 ? -15.399 3.209 6.717 1.00 65.00 82 LEU A O 1
ATOM 640 N N . GLU A 1 83 ? -14.703 2.576 8.762 1.00 59.16 83 GLU A N 1
ATOM 641 C CA . GLU A 1 83 ? -14.967 3.863 9.414 1.00 59.16 83 GLU A CA 1
ATOM 642 C C . GLU A 1 83 ? -13.648 4.477 9.888 1.00 59.16 83 GLU A C 1
ATOM 644 O O . GLU A 1 83 ? -12.790 3.790 10.445 1.00 59.16 83 GLU A O 1
ATOM 649 N N . GLY A 1 84 ? -13.487 5.780 9.669 1.00 56.25 84 GLY A N 1
ATOM 650 C CA . GLY A 1 84 ? -12.305 6.543 10.057 1.00 56.25 84 GLY A CA 1
ATOM 651 C C . GLY A 1 84 ? -12.360 7.967 9.507 1.00 56.25 84 GLY A C 1
ATOM 652 O O . GLY A 1 84 ? -13.201 8.292 8.668 1.00 56.25 84 GLY A O 1
ATOM 653 N N . SER A 1 85 ? -11.458 8.823 9.979 1.00 48.69 85 SER A N 1
ATOM 654 C CA . SER A 1 85 ? -11.270 10.178 9.457 1.00 48.69 85 SER A CA 1
ATOM 655 C C . SER A 1 85 ? -9.803 10.350 9.119 1.00 48.69 85 SER A C 1
ATOM 657 O O . SER A 1 85 ? -8.962 10.391 10.013 1.00 48.69 85 SER A O 1
ATOM 659 N N . ILE A 1 86 ? -9.500 10.471 7.831 1.00 51.47 86 ILE A N 1
ATOM 660 C CA . ILE A 1 86 ? -8.144 10.747 7.378 1.00 51.47 86 ILE A CA 1
ATOM 661 C C . ILE A 1 86 ? -8.033 12.244 7.188 1.00 51.47 86 ILE A C 1
ATOM 663 O O . ILE A 1 86 ? -8.754 12.819 6.367 1.00 51.47 86 ILE A O 1
ATOM 667 N N . SER A 1 87 ? -7.145 12.892 7.933 1.00 44.25 87 SER A N 1
ATOM 668 C CA . SER A 1 87 ? -6.903 14.291 7.659 1.00 44.25 87 SER A CA 1
ATOM 669 C C . SER A 1 87 ? -6.027 14.442 6.412 1.00 44.25 87 SER A C 1
ATOM 671 O O . SER A 1 87 ? -4.961 13.827 6.343 1.00 44.25 87 SER A O 1
ATOM 673 N N . PRO A 1 88 ? -6.399 15.284 5.430 1.00 44.56 88 PRO A N 1
ATOM 674 C CA . PRO A 1 88 ? -5.576 15.511 4.243 1.00 44.56 88 PRO A CA 1
ATOM 675 C C . PRO A 1 88 ? -4.152 15.979 4.571 1.00 44.56 88 PRO A C 1
ATOM 677 O O . PRO A 1 88 ? -3.240 15.754 3.782 1.00 44.56 88 PRO A O 1
ATOM 680 N N . TRP A 1 89 ? -3.953 16.626 5.727 1.00 43.97 89 TRP A N 1
ATOM 681 C CA . TRP A 1 89 ? -2.645 17.113 6.167 1.00 43.97 89 TRP A CA 1
ATOM 682 C C . TRP A 1 89 ? -1.736 16.019 6.740 1.00 43.97 89 TRP A C 1
ATOM 684 O O . TRP A 1 89 ? -0.523 16.137 6.590 1.00 43.97 89 TRP A O 1
ATOM 694 N N . ASP A 1 90 ? -2.294 14.942 7.302 1.00 44.69 90 ASP A N 1
ATOM 695 C CA . ASP A 1 90 ? -1.521 13.772 7.748 1.00 44.69 90 ASP A CA 1
ATOM 696 C C . ASP A 1 90 ? -0.916 13.026 6.548 1.00 44.69 90 ASP A C 1
ATOM 698 O O . ASP A 1 90 ? 0.218 12.561 6.594 1.00 44.69 90 ASP A O 1
ATOM 702 N N . LEU A 1 91 ? -1.634 12.997 5.420 1.00 46.78 91 LEU A N 1
ATOM 703 C CA . LEU A 1 91 ? -1.191 12.356 4.176 1.00 46.78 91 LEU A CA 1
ATOM 704 C C . LEU A 1 91 ? -0.303 13.247 3.286 1.00 46.78 91 LEU A C 1
ATOM 706 O O . LEU A 1 91 ? 0.323 12.761 2.342 1.00 46.78 91 LEU A O 1
ATOM 710 N N . ALA A 1 92 ? -0.265 14.559 3.539 1.00 42.62 92 ALA A N 1
ATOM 711 C CA . ALA A 1 92 ? 0.427 15.531 2.688 1.00 42.62 92 ALA A CA 1
ATOM 712 C C . ALA A 1 92 ? 1.938 15.627 2.952 1.00 42.62 92 ALA A C 1
ATOM 714 O O . ALA A 1 92 ? 2.656 16.196 2.126 1.00 42.62 92 ALA A O 1
ATOM 715 N N . LEU A 1 93 ? 2.429 15.103 4.080 1.00 38.91 93 LEU A N 1
ATOM 716 C CA . LEU A 1 93 ? 3.799 15.358 4.533 1.00 38.91 93 LEU A CA 1
ATOM 717 C C . LEU A 1 93 ? 4.872 14.446 3.923 1.00 38.91 93 LEU A C 1
ATOM 719 O O . LEU A 1 93 ? 6.048 14.766 4.050 1.00 38.91 93 LEU A O 1
ATOM 723 N N . ASN A 1 94 ? 4.514 13.389 3.188 1.00 49.78 94 ASN A N 1
ATOM 724 C CA . ASN A 1 94 ? 5.491 12.436 2.654 1.00 49.78 94 ASN A CA 1
ATOM 725 C C . ASN A 1 94 ? 5.099 11.977 1.246 1.00 49.78 94 ASN A C 1
ATOM 727 O O . ASN A 1 94 ? 4.143 11.226 1.143 1.00 49.78 94 ASN A O 1
ATOM 731 N N . SER A 1 95 ? 5.811 12.424 0.195 1.00 44.59 95 SER A N 1
ATOM 732 C CA . SER A 1 95 ? 5.932 11.905 -1.202 1.00 44.59 95 SER A CA 1
ATOM 733 C C . SER A 1 95 ? 4.704 11.390 -1.985 1.00 44.59 95 SER A C 1
ATOM 735 O O . SER A 1 95 ? 4.812 11.081 -3.169 1.00 44.59 95 SER A O 1
ATOM 737 N N . LEU A 1 96 ? 3.529 11.334 -1.378 1.00 48.28 96 LEU A N 1
ATOM 738 C CA . LEU A 1 96 ? 2.324 10.664 -1.839 1.00 48.28 96 LEU A CA 1
ATOM 739 C C . LEU A 1 96 ? 1.205 11.656 -2.124 1.00 48.28 96 LEU A C 1
ATOM 741 O O . LEU A 1 96 ? 0.152 11.257 -2.611 1.00 48.28 96 LEU A O 1
ATOM 745 N N . ASN A 1 97 ? 1.444 12.954 -1.916 1.00 48.72 97 ASN A N 1
ATOM 746 C CA . ASN A 1 97 ? 0.527 14.003 -2.345 1.00 48.72 97 ASN A CA 1
ATOM 747 C C . ASN A 1 97 ? 0.223 13.870 -3.853 1.00 48.72 97 ASN A C 1
ATOM 749 O O . ASN A 1 97 ? -0.912 14.052 -4.268 1.00 48.72 97 ASN A O 1
ATOM 753 N N . SER A 1 98 ? 1.176 13.424 -4.679 1.00 43.19 98 SER A N 1
ATOM 754 C CA . SER A 1 98 ? 0.937 13.138 -6.105 1.00 43.19 98 SER A CA 1
ATOM 755 C C . SER A 1 98 ? 0.120 11.862 -6.371 1.00 43.19 98 SER A C 1
ATOM 757 O O . SER A 1 98 ? -0.592 11.802 -7.371 1.00 43.19 98 SER A O 1
ATOM 759 N N . TYR A 1 99 ? 0.198 10.850 -5.502 1.00 44.19 99 TYR A N 1
ATOM 760 C CA . TYR A 1 99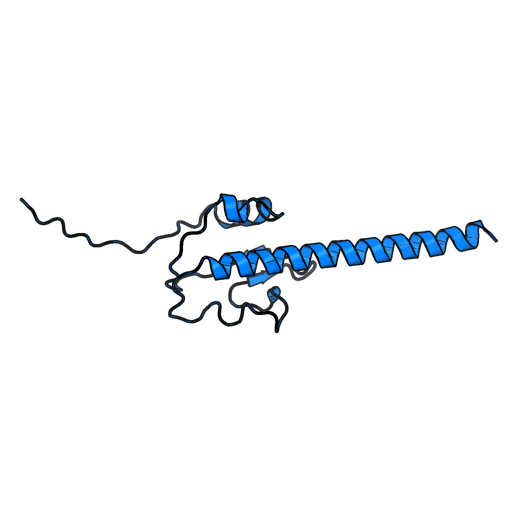 ? -0.467 9.553 -5.683 1.00 44.19 99 TYR A CA 1
ATOM 761 C C . TYR A 1 99 ? -1.888 9.542 -5.097 1.00 44.19 99 TYR A C 1
ATOM 763 O O . TYR A 1 99 ? -2.818 9.063 -5.749 1.00 44.19 99 TYR A O 1
ATOM 771 N N . PHE A 1 100 ? -2.095 10.153 -3.925 1.00 48.12 100 PHE A N 1
ATOM 772 C CA . PHE A 1 100 ? -3.414 10.319 -3.300 1.00 48.12 100 PHE A CA 1
ATOM 773 C C . PHE A 1 100 ? -4.298 11.321 -4.052 1.00 48.12 100 PHE A C 1
ATOM 775 O O . PHE A 1 100 ? -5.475 11.046 -4.285 1.00 48.12 100 PHE A O 1
ATOM 782 N N . THR A 1 101 ? -3.751 12.460 -4.503 1.00 41.53 101 THR A N 1
ATOM 783 C CA . THR A 1 101 ? -4.533 13.429 -5.302 1.00 41.53 101 THR A CA 1
ATOM 784 C C . THR A 1 101 ? -4.975 12.849 -6.644 1.00 41.53 101 THR A C 1
ATOM 786 O O . THR A 1 101 ? -6.041 13.204 -7.139 1.00 41.53 101 THR A O 1
ATOM 789 N N . LYS A 1 102 ? -4.205 11.913 -7.215 1.00 41.00 102 LYS A N 1
ATOM 790 C CA . LYS A 1 102 ? -4.539 11.241 -8.477 1.00 41.00 102 LYS A CA 1
ATOM 791 C C . LYS A 1 102 ? -5.578 10.122 -8.321 1.00 41.00 102 LYS A C 1
ATOM 793 O O . LYS A 1 102 ? -6.272 9.821 -9.285 1.00 41.00 102 LYS A O 1
ATOM 798 N N . THR A 1 103 ? -5.699 9.513 -7.139 1.00 45.03 103 THR A N 1
ATOM 799 C CA . THR A 1 103 ? -6.596 8.367 -6.888 1.00 45.03 103 THR A CA 1
ATOM 800 C C . THR A 1 103 ? -7.946 8.754 -6.275 1.00 45.03 103 THR A C 1
ATOM 802 O O . THR A 1 103 ? -8.919 8.042 -6.501 1.00 45.03 103 THR A O 1
ATOM 805 N N . LEU A 1 104 ? -8.050 9.888 -5.566 1.00 48.88 104 LEU A N 1
ATOM 806 C CA . LEU A 1 104 ? -9.295 10.315 -4.895 1.00 48.88 104 LEU A CA 1
ATOM 807 C C . LEU A 1 104 ? -10.183 11.281 -5.697 1.00 48.88 104 LEU A C 1
ATOM 809 O O . LEU A 1 104 ? -11.324 11.527 -5.311 1.00 48.88 104 LEU A O 1
ATOM 813 N N . TYR A 1 105 ? -9.721 11.790 -6.836 1.00 35.06 105 TYR A N 1
ATOM 814 C CA . TYR A 1 105 ? -10.569 12.491 -7.806 1.00 35.06 105 TYR A CA 1
ATOM 815 C C . TYR A 1 105 ? -10.998 11.484 -8.893 1.00 35.06 105 TYR A C 1
ATOM 817 O O . TYR A 1 105 ? -10.354 11.456 -9.940 1.00 35.06 105 TYR A O 1
ATOM 825 N N . PRO A 1 106 ? -12.009 10.607 -8.691 1.00 41.28 106 PRO A N 1
ATOM 826 C CA . PRO A 1 106 ? -13.284 10.888 -8.036 1.00 41.28 106 PRO A CA 1
ATOM 827 C C . PRO A 1 106 ? -13.765 9.695 -7.182 1.00 41.28 106 PRO A C 1
ATOM 829 O O . PRO A 1 106 ? -14.539 8.862 -7.652 1.00 41.28 106 PRO A O 1
ATOM 832 N N . VAL A 1 107 ? -13.333 9.589 -5.928 1.00 37.44 107 VAL A N 1
ATOM 833 C CA . VAL A 1 107 ? -13.975 8.667 -4.984 1.00 37.44 107 VAL A CA 1
ATOM 834 C C . VAL A 1 107 ? -14.766 9.523 -4.008 1.00 37.44 107 VAL A C 1
ATOM 836 O O . VAL A 1 107 ? -14.184 10.088 -3.080 1.00 37.44 107 VAL A O 1
ATOM 839 N N . PRO A 1 108 ? -16.087 9.681 -4.203 1.00 35.31 108 PRO A N 1
ATOM 840 C CA . PRO A 1 108 ? -16.913 10.175 -3.125 1.00 35.31 108 PRO A CA 1
ATOM 841 C C . PRO A 1 108 ? -16.833 9.119 -2.020 1.00 35.31 108 PRO A C 1
ATOM 843 O O . PRO A 1 108 ? -17.389 8.030 -2.151 1.00 35.31 108 PRO A O 1
ATOM 846 N N . PHE A 1 109 ? -16.096 9.421 -0.949 1.00 39.91 109 PHE A N 1
ATOM 847 C CA . PHE A 1 109 ? -16.235 8.725 0.325 1.00 39.91 109 PHE A CA 1
ATOM 848 C C . PHE A 1 109 ? -17.687 8.925 0.773 1.00 39.91 109 PHE A C 1
ATOM 850 O O . PHE A 1 109 ? -18.035 9.910 1.422 1.00 39.91 109 PHE A O 1
ATOM 857 N N . HIS A 1 110 ? -18.569 8.015 0.366 1.00 31.25 110 HIS A N 1
ATOM 858 C CA . HIS A 1 110 ? -19.892 7.905 0.945 1.00 31.25 110 HIS A CA 1
ATOM 859 C C . HIS A 1 110 ? -19.721 7.293 2.332 1.00 31.25 110 HIS A C 1
ATOM 861 O O . HIS A 1 110 ? -19.757 6.079 2.508 1.00 31.25 110 HIS A O 1
ATOM 867 N N . LEU A 1 111 ? -19.544 8.167 3.322 1.00 31.94 111 LEU A N 1
ATOM 868 C CA . LEU A 1 111 ? -20.011 7.904 4.675 1.00 31.94 111 LEU A CA 1
ATOM 869 C C . LEU A 1 111 ? -21.478 7.475 4.544 1.00 31.94 111 LEU A C 1
ATOM 871 O O . LEU A 1 111 ? -22.306 8.222 4.012 1.00 31.94 111 LEU A O 1
ATOM 875 N N . SER A 1 112 ? -21.801 6.249 4.940 1.00 27.83 112 SER A N 1
ATOM 876 C CA . SER A 1 112 ? -23.180 5.782 4.964 1.00 27.83 112 SER A CA 1
ATOM 877 C C . SER A 1 112 ? -24.001 6.667 5.906 1.00 27.83 112 SER A C 1
ATOM 879 O O . SER A 1 112 ? -23.880 6.567 7.119 1.00 27.83 112 SER A O 1
ATOM 881 N N . SER A 1 113 ? -24.823 7.534 5.310 1.00 30.77 113 SER A N 1
ATOM 882 C CA . SER A 1 113 ? -26.191 7.882 5.710 1.00 30.77 113 SER A CA 1
ATOM 883 C C . SER A 1 113 ? -26.514 7.795 7.211 1.00 30.77 113 SER A C 1
ATOM 885 O O . SER A 1 113 ? -26.977 6.754 7.683 1.00 30.77 113 SER A O 1
ATOM 887 N N . GLU A 1 114 ? -26.484 8.922 7.928 1.00 31.89 114 GLU A N 1
ATOM 888 C CA . GLU A 1 114 ? -27.382 9.060 9.076 1.00 31.89 114 GLU A CA 1
ATOM 889 C C . GLU A 1 114 ? -28.821 9.215 8.569 1.00 31.89 114 GLU A C 1
ATOM 891 O O . GLU A 1 114 ? -29.242 10.271 8.099 1.00 31.89 114 GLU A O 1
ATOM 896 N N . ASN A 1 115 ? -29.608 8.152 8.726 1.00 33.59 115 ASN A N 1
ATOM 897 C CA . ASN A 1 115 ? -31.052 8.268 8.873 1.00 33.59 115 ASN A CA 1
ATOM 898 C C . ASN A 1 115 ? -31.359 8.994 10.198 1.00 33.59 115 ASN A C 1
ATOM 900 O O . ASN A 1 115 ? -31.725 8.359 11.189 1.00 33.59 115 ASN A O 1
ATOM 904 N N . SER A 1 116 ? -31.254 10.324 10.235 1.00 33.12 116 SER A N 1
ATOM 905 C CA . SER A 1 116 ? -31.865 11.130 11.295 1.00 33.12 116 SER A CA 1
ATOM 906 C C . SER A 1 116 ? -33.249 11.602 10.840 1.00 33.12 116 SER A C 1
ATOM 908 O O . SER A 1 116 ? -33.443 12.591 10.144 1.00 33.12 116 SER A O 1
ATOM 910 N N . LYS A 1 117 ? -34.239 10.791 11.219 1.00 40.41 117 LYS A N 1
ATOM 911 C CA . LYS A 1 117 ? -35.663 11.108 11.395 1.00 40.41 117 LYS A CA 1
ATOM 912 C C . LYS A 1 117 ? -36.016 12.600 11.232 1.00 40.41 117 LYS A C 1
ATOM 914 O O . LYS A 1 117 ? -35.950 13.367 12.192 1.00 40.41 117 LYS A O 1
ATOM 919 N N . ILE A 1 118 ? -36.550 12.974 10.070 1.00 44.53 118 ILE A N 1
ATOM 920 C CA . ILE A 1 118 ? -37.467 14.115 9.971 1.00 44.53 118 ILE A CA 1
ATOM 921 C C . ILE A 1 118 ? -38.804 13.641 10.544 1.00 44.53 118 ILE A C 1
ATOM 923 O O . ILE A 1 118 ? -39.627 13.038 9.865 1.00 44.53 118 ILE A O 1
ATOM 927 N N . SER A 1 119 ? -38.985 13.864 11.842 1.00 37.25 119 SER A N 1
ATOM 928 C CA . SER A 1 119 ? -40.292 13.875 12.494 1.00 37.25 119 SER A CA 1
ATOM 929 C C . SER A 1 119 ? -40.245 14.884 13.629 1.00 37.25 119 SER A C 1
ATOM 931 O O . SER A 1 119 ? -39.938 14.536 14.766 1.00 37.25 119 SER A O 1
ATOM 933 N N . ARG A 1 120 ? -40.537 16.139 13.296 1.00 43.22 120 ARG A N 1
ATOM 934 C CA . ARG A 1 120 ? -41.256 17.088 14.150 1.00 43.22 120 ARG A CA 1
ATOM 935 C C . ARG A 1 120 ? -41.848 18.160 13.236 1.00 43.22 120 ARG A C 1
ATOM 937 O O . ARG A 1 120 ? -41.186 19.142 12.918 1.00 43.22 120 ARG A O 1
ATOM 944 N N . ASN A 1 121 ? -43.074 17.911 12.795 1.00 36.25 121 ASN A N 1
ATOM 945 C CA . ASN A 1 121 ? -44.092 18.943 12.670 1.00 36.25 121 ASN A CA 1
ATOM 946 C C . ASN A 1 121 ? -45.280 18.488 13.515 1.00 36.25 121 ASN A C 1
ATOM 948 O O . ASN A 1 121 ? -45.575 17.272 13.443 1.00 36.25 121 ASN A O 1
#

InterPro domains:
  IPR013210 Leucine-rich repeat-containing N-terminal, plant-type [PF08263] (28-66)
  IPR032675 Leucine-rich repeat domain superfamily [G3DSA:3.80.10.10] (21-119)
  IPR053211 DNA damage-repair/toleration-associated protein [PTHR48060] (10-96)

Radius of gyration: 20.99 Å; chains: 1; bounding box: 90×29×28 Å

Foldseek 3Di:
DVVVVVVVVVVVVVVVVVVVVLVVQQVLQLVLVVVVVVQFPDQPPCQQVQSDPPDRPCPHRQFHADPVSRHTQGGDCPPRPTDGDDDPVVNPPTPCVVRVVVHVVPDPPPPPDDPDDPDDD

Sequence (121 aa):
MFQSITLPVLVLCTLLLGVLSLQQSFEAETQALKEFKSSITNDPSNVLIDWNNTNHHCNWSGIACDPSSFHVISISLIDKQLEGSISPWDLALNSLNSYFTKTLYPVPFHLSSENSKISRN

Organism: NCBI:txid265156